Protein AF-A0A672FHV9-F1 (afdb_monomer_lite)

Organism: Salarias fasciatus (NCBI:txid181472)

Structure (mmCIF, N/CA/C/O backbone):
data_AF-A0A672FHV9-F1
#
_entry.id   A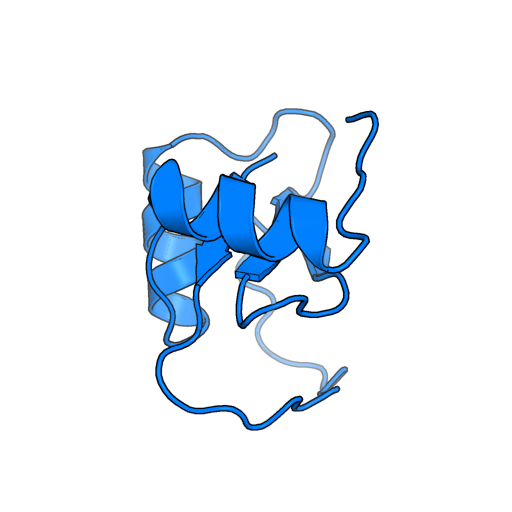F-A0A672FHV9-F1
#
loop_
_atom_site.group_PDB
_atom_site.id
_atom_site.type_symbol
_atom_site.label_atom_id
_atom_site.label_alt_id
_atom_site.label_comp_id
_atom_site.label_asym_id
_atom_site.label_entity_id
_atom_site.label_seq_id
_atom_site.pdbx_PDB_ins_code
_atom_site.Cartn_x
_atom_site.Cartn_y
_atom_site.Cartn_z
_atom_site.occupancy
_atom_site.B_iso_or_equiv
_atom_site.auth_seq_id
_atom_site.auth_comp_id
_atom_site.auth_asym_id
_atom_site.auth_atom_id
_atom_site.pdbx_PDB_model_num
ATOM 1 N N . MET A 1 1 ? -0.962 3.585 -8.649 1.00 74.56 1 MET A N 1
ATOM 2 C CA . MET A 1 1 ? -0.696 3.404 -7.206 1.00 74.56 1 MET A CA 1
ATOM 3 C C . MET A 1 1 ? -1.637 2.340 -6.684 1.00 74.56 1 MET A C 1
ATOM 5 O O . MET A 1 1 ? -2.696 2.183 -7.279 1.00 74.56 1 MET A O 1
ATOM 9 N N . TYR A 1 2 ? -1.261 1.612 -5.636 1.00 86.50 2 TYR A N 1
ATOM 10 C CA . TYR A 1 2 ? -2.149 0.633 -5.009 1.00 86.50 2 TYR A CA 1
ATOM 11 C C . TYR A 1 2 ? -1.938 0.614 -3.498 1.00 86.50 2 TYR A C 1
ATOM 13 O O . TYR A 1 2 ? -0.913 1.079 -2.995 1.00 86.50 2 TYR A O 1
ATOM 21 N N . PHE A 1 3 ? -2.922 0.075 -2.787 1.00 88.31 3 PHE A N 1
ATOM 22 C CA . PHE A 1 3 ? -2.924 -0.008 -1.337 1.00 88.31 3 PHE A CA 1
ATOM 23 C C . PHE A 1 3 ? -2.929 -1.468 -0.908 1.00 88.31 3 PHE A C 1
ATOM 25 O O . PHE A 1 3 ? -3.725 -2.267 -1.406 1.00 88.31 3 PHE A O 1
ATOM 32 N N . CYS A 1 4 ? -2.044 -1.803 0.021 1.00 88.50 4 CYS A N 1
ATOM 33 C CA . CYS A 1 4 ? -1.932 -3.143 0.570 1.00 88.50 4 CYS A CA 1
ATOM 34 C C . CYS A 1 4 ? -2.287 -3.125 2.061 1.00 88.50 4 CYS A C 1
ATOM 36 O O . CYS A 1 4 ? -1.913 -2.197 2.774 1.00 88.50 4 CYS A O 1
ATOM 38 N N . LEU A 1 5 ? -2.962 -4.162 2.546 1.00 87.94 5 LEU A N 1
ATOM 39 C CA . LEU A 1 5 ? -3.291 -4.389 3.948 1.00 87.94 5 LEU A CA 1
ATOM 40 C C . LEU A 1 5 ? -2.388 -5.475 4.545 1.00 87.94 5 LEU A C 1
ATOM 42 O O . LEU A 1 5 ? -2.303 -6.588 4.018 1.00 87.94 5 LEU A O 1
ATOM 46 N N . LYS A 1 6 ? -1.762 -5.185 5.689 1.00 82.00 6 LYS A N 1
ATOM 47 C CA . LYS A 1 6 ? -0.989 -6.160 6.465 1.00 82.00 6 LYS A CA 1
ATOM 48 C C . LYS A 1 6 ? -1.846 -6.783 7.573 1.00 82.00 6 LYS A C 1
ATOM 50 O O . LYS A 1 6 ? -2.259 -6.098 8.505 1.00 82.00 6 LYS A O 1
ATOM 55 N N . TYR A 1 7 ? -2.060 -8.097 7.506 1.00 65.38 7 TYR A N 1
ATOM 56 C CA . TYR A 1 7 ? -2.652 -8.874 8.597 1.00 65.38 7 TYR A CA 1
ATOM 57 C C . TYR A 1 7 ? -1.567 -9.125 9.656 1.00 65.38 7 TYR A C 1
ATOM 59 O O . TYR A 1 7 ? -0.642 -9.887 9.400 1.00 65.38 7 TYR A O 1
ATOM 67 N N . ASN A 1 8 ? -1.689 -8.504 10.832 1.00 53.19 8 ASN A N 1
ATOM 68 C CA . ASN A 1 8 ? -0.738 -8.470 11.963 1.00 53.19 8 ASN A CA 1
ATOM 69 C C . ASN A 1 8 ? 0.237 -7.278 11.962 1.00 53.19 8 ASN A C 1
ATOM 71 O O . ASN A 1 8 ? 1.193 -7.177 11.186 1.00 53.19 8 ASN A O 1
ATOM 75 N N . GLY A 1 9 ? -0.039 -6.363 12.895 1.00 53.00 9 GLY A N 1
ATOM 76 C CA . GLY A 1 9 ? 0.625 -5.082 13.096 1.00 53.00 9 GLY A CA 1
ATOM 77 C C . GLY A 1 9 ? 2.043 -5.194 13.642 1.00 53.00 9 GLY A C 1
ATOM 78 O O . GLY A 1 9 ? 2.284 -4.999 14.826 1.00 53.00 9 GLY A O 1
ATOM 79 N N . HIS A 1 10 ? 3.007 -5.390 12.749 1.00 43.12 10 HIS A N 1
ATOM 80 C CA . HIS A 1 10 ? 4.380 -4.979 13.011 1.00 43.12 10 HIS A CA 1
ATOM 81 C C . HIS A 1 10 ? 4.792 -3.986 11.922 1.00 43.12 10 HIS A C 1
ATOM 83 O O . HIS A 1 10 ? 4.993 -4.354 10.751 1.00 43.12 10 HIS A O 1
ATOM 89 N N . CYS A 1 11 ? 4.832 -2.708 12.318 1.00 45.25 11 CYS A N 1
ATOM 90 C CA . CYS A 1 11 ? 5.277 -1.570 11.519 1.00 45.25 11 CYS A C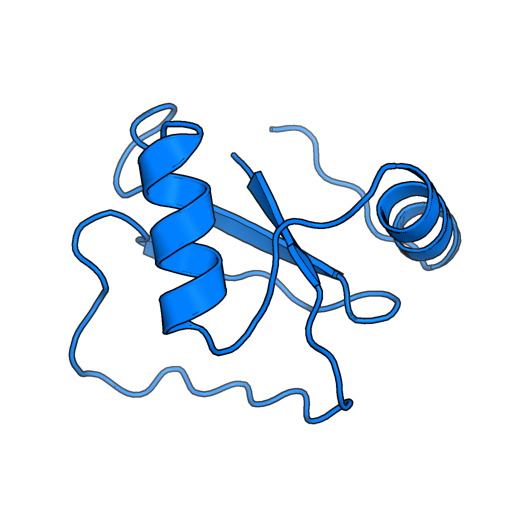A 1
ATOM 91 C C . CYS A 1 11 ? 6.793 -1.678 11.345 1.00 45.25 11 CYS A C 1
ATOM 93 O O . CYS A 1 11 ? 7.594 -1.038 12.018 1.00 45.25 11 CYS A O 1
ATOM 95 N N . LEU A 1 12 ? 7.191 -2.615 10.495 1.00 42.22 12 LEU A N 1
ATOM 96 C CA . LEU A 1 12 ? 8.581 -2.858 10.199 1.00 42.22 12 LEU A CA 1
ATOM 97 C C . LEU A 1 12 ? 9.006 -1.879 9.113 1.00 42.22 12 LEU A C 1
ATOM 99 O O . LEU A 1 12 ? 8.811 -2.118 7.915 1.00 42.22 12 LEU A O 1
ATOM 103 N N . MET A 1 13 ? 9.536 -0.753 9.588 1.00 42.38 13 MET A N 1
ATOM 104 C CA . MET A 1 13 ? 10.373 0.189 8.856 1.00 42.38 13 MET A CA 1
ATOM 105 C C . MET A 1 13 ? 11.691 -0.511 8.499 1.00 42.38 13 MET A C 1
ATOM 107 O O . MET A 1 13 ? 12.744 -0.233 9.061 1.00 42.38 13 MET A O 1
ATOM 111 N N . TYR A 1 14 ? 11.632 -1.488 7.603 1.00 44.00 14 TYR A N 1
ATOM 112 C CA . TYR A 1 14 ? 12.825 -2.103 7.046 1.00 44.00 14 TYR A CA 1
ATOM 113 C C . TYR A 1 14 ? 13.076 -1.493 5.673 1.00 44.00 14 TYR A C 1
ATOM 115 O O . TYR A 1 14 ? 12.721 -2.068 4.647 1.00 44.00 14 TYR A O 1
ATOM 123 N N . CYS A 1 15 ? 13.710 -0.321 5.661 1.00 41.94 15 CYS A N 1
ATOM 124 C CA . CYS A 1 15 ? 14.626 0.011 4.575 1.00 41.94 15 CYS A CA 1
ATOM 125 C C . CYS A 1 15 ? 15.850 -0.897 4.744 1.00 41.94 15 CYS A C 1
ATOM 127 O O . CYS A 1 15 ? 16.846 -0.493 5.337 1.00 41.94 15 CYS A O 1
ATOM 129 N N . ILE A 1 16 ? 15.750 -2.152 4.307 1.00 44.97 16 ILE A N 1
ATOM 130 C CA . ILE A 1 16 ? 16.903 -3.049 4.204 1.00 44.97 16 ILE A CA 1
ATOM 131 C C . ILE A 1 16 ? 17.114 -3.314 2.709 1.00 44.97 16 ILE A C 1
ATOM 133 O O . ILE A 1 16 ? 16.147 -3.625 2.008 1.00 44.97 16 ILE A O 1
ATOM 137 N N . PRO A 1 17 ? 18.341 -3.135 2.193 1.00 53.84 17 PRO A N 1
ATOM 138 C CA . PRO A 1 17 ? 18.648 -3.385 0.796 1.00 53.84 17 PRO A CA 1
ATOM 139 C C . PRO A 1 17 ? 18.537 -4.895 0.539 1.00 53.84 17 PRO A C 1
ATOM 141 O O . PRO A 1 17 ? 19.147 -5.658 1.276 1.00 53.84 17 PRO A O 1
ATOM 144 N N . PHE A 1 18 ? 17.808 -5.286 -0.514 1.00 37.53 18 PHE A N 1
ATOM 145 C CA . PHE A 1 18 ? 17.609 -6.634 -1.096 1.00 37.53 18 PHE A CA 1
ATOM 146 C C . PHE A 1 18 ? 16.247 -7.318 -0.868 1.00 37.53 18 PHE A C 1
ATOM 148 O O . PHE A 1 18 ? 15.786 -7.428 0.264 1.00 37.53 18 PHE A O 1
ATOM 155 N N . PRO A 1 19 ? 15.688 -7.958 -1.917 1.00 51.16 19 PRO A N 1
ATOM 156 C CA . PRO A 1 19 ? 15.661 -7.561 -3.324 1.00 51.16 19 PRO A CA 1
ATOM 157 C C . PRO A 1 19 ? 14.473 -6.609 -3.525 1.00 51.16 19 PRO A C 1
ATOM 159 O O . PRO A 1 19 ? 13.346 -6.950 -3.178 1.00 51.16 19 PRO A O 1
ATOM 162 N N . CYS A 1 20 ? 14.694 -5.409 -4.073 1.00 54.16 20 CYS A N 1
ATOM 163 C CA . CYS A 1 20 ? 13.566 -4.586 -4.513 1.00 54.16 20 CYS A CA 1
ATOM 164 C C . CYS A 1 20 ? 12.734 -5.432 -5.476 1.00 54.16 20 CYS A C 1
ATOM 166 O O . CYS A 1 20 ? 13.251 -5.870 -6.507 1.00 54.16 20 CYS A O 1
ATOM 168 N N . PHE A 1 21 ? 11.460 -5.664 -5.151 1.00 60.56 21 PHE A N 1
ATOM 169 C CA . PHE A 1 21 ? 10.521 -6.140 -6.151 1.00 60.56 21 PHE A CA 1
ATOM 170 C C . PHE A 1 21 ? 10.628 -5.145 -7.316 1.00 60.56 21 PHE A C 1
ATOM 172 O O . PHE A 1 21 ? 10.417 -3.952 -7.088 1.00 60.56 21 PHE A O 1
ATOM 179 N N . PRO A 1 22 ? 10.998 -5.572 -8.537 1.00 64.44 22 PRO A N 1
ATOM 180 C CA . PRO A 1 22 ? 11.443 -4.663 -9.599 1.00 64.44 22 PRO A CA 1
ATOM 181 C C . PRO A 1 22 ? 10.355 -3.684 -10.045 1.00 64.44 22 PRO A C 1
ATOM 183 O O . PRO A 1 22 ? 10.617 -2.796 -10.843 1.00 64.44 22 PRO A O 1
ATOM 186 N N . ALA A 1 23 ? 9.131 -3.859 -9.549 1.00 68.56 23 ALA A N 1
ATOM 187 C CA . ALA A 1 23 ? 8.004 -3.007 -9.836 1.00 68.56 23 ALA A CA 1
ATOM 188 C C . ALA A 1 23 ? 7.666 -2.001 -8.730 1.00 68.56 23 ALA A C 1
ATOM 190 O O . ALA A 1 23 ? 6.833 -1.166 -9.032 1.00 68.56 23 ALA A O 1
ATOM 191 N N . VAL A 1 24 ? 8.255 -2.026 -7.519 1.00 78.81 24 VAL A N 1
ATOM 192 C CA . VAL A 1 24 ? 7.925 -1.105 -6.400 1.00 78.81 24 VAL A CA 1
ATOM 193 C C . VAL A 1 24 ? 9.165 -0.352 -5.917 1.00 78.81 24 VAL A C 1
ATOM 195 O O . VAL A 1 24 ? 10.166 -0.969 -5.570 1.00 78.81 24 VAL A O 1
ATOM 198 N N . ASN A 1 25 ? 9.076 0.978 -5.850 1.00 77.44 25 ASN A N 1
ATOM 199 C CA . ASN A 1 25 ? 10.163 1.858 -5.392 1.00 77.44 25 ASN A CA 1
ATOM 200 C C . ASN A 1 25 ? 9.862 2.569 -4.069 1.00 77.44 25 ASN A C 1
ATOM 202 O O . ASN A 1 25 ? 10.780 3.063 -3.419 1.00 77.44 25 ASN A O 1
ATOM 206 N N . PHE A 1 26 ? 8.592 2.652 -3.670 1.00 79.25 26 PHE A N 1
ATOM 207 C CA . PHE A 1 26 ? 8.202 3.342 -2.446 1.00 79.25 26 PHE A CA 1
ATOM 208 C C . PHE A 1 26 ? 7.112 2.576 -1.708 1.00 79.25 26 PHE A C 1
ATOM 210 O O . PHE A 1 26 ? 6.148 2.093 -2.309 1.00 79.25 26 PHE A O 1
ATOM 217 N N . ARG A 1 27 ? 7.270 2.516 -0.386 1.00 82.19 27 ARG A N 1
ATOM 218 C CA . ARG A 1 27 ? 6.292 1.994 0.562 1.00 82.19 27 ARG A CA 1
ATOM 219 C C . ARG A 1 27 ? 6.071 3.051 1.641 1.00 82.19 27 ARG A C 1
ATOM 221 O O . ARG A 1 27 ? 7.011 3.412 2.342 1.00 82.19 27 ARG A O 1
ATOM 228 N N . GLY A 1 28 ? 4.841 3.540 1.751 1.00 79.12 28 GLY A N 1
ATOM 229 C CA . GLY A 1 28 ? 4.451 4.525 2.758 1.00 79.12 28 GLY A CA 1
ATOM 230 C C . GLY A 1 28 ? 4.212 3.920 4.144 1.00 79.12 28 GLY A C 1
ATOM 231 O O . GLY A 1 28 ? 4.274 2.702 4.337 1.00 79.12 28 GLY A O 1
ATOM 232 N N . CYS A 1 29 ? 3.895 4.791 5.104 1.00 81.81 29 CYS A N 1
ATOM 233 C CA . CYS A 1 29 ? 3.429 4.397 6.433 1.00 81.81 29 CYS A CA 1
ATOM 234 C C . CYS A 1 29 ? 2.129 3.586 6.353 1.00 81.81 29 CYS A C 1
ATOM 236 O O . CYS A 1 29 ? 1.356 3.713 5.399 1.00 81.81 29 CYS A O 1
ATOM 238 N N . SER A 1 30 ? 1.897 2.755 7.370 1.00 82.69 30 SER A N 1
ATOM 239 C CA . SER A 1 30 ? 0.643 2.021 7.520 1.00 82.69 30 SER A CA 1
ATOM 240 C C . SER A 1 30 ? -0.330 2.760 8.433 1.00 82.69 30 SER A C 1
ATOM 242 O O . SER A 1 30 ? 0.042 3.093 9.556 1.00 82.69 30 SER A O 1
ATOM 244 N N . PHE A 1 31 ? -1.574 2.903 7.993 1.00 85.12 31 PHE A N 1
ATOM 245 C CA . PHE A 1 31 ? -2.698 3.487 8.722 1.00 85.12 31 PHE A CA 1
ATOM 246 C C . PHE A 1 31 ? -3.818 2.447 8.772 1.00 85.12 31 PHE A C 1
ATOM 248 O O . PHE A 1 31 ? -4.157 1.873 7.738 1.00 85.12 31 PHE A O 1
ATOM 255 N N . ALA A 1 32 ? -4.323 2.105 9.961 1.00 86.50 32 ALA A N 1
ATOM 256 C CA . ALA A 1 32 ? -5.228 0.958 10.148 1.00 86.50 32 ALA A CA 1
ATOM 257 C C . ALA A 1 32 ? -4.742 -0.358 9.479 1.00 86.50 32 ALA A C 1
ATOM 259 O O . ALA A 1 32 ? -5.534 -1.185 9.032 1.00 86.50 32 ALA A O 1
ATOM 260 N N . GLY A 1 33 ? -3.421 -0.550 9.359 1.00 86.00 33 GLY A N 1
ATOM 261 C CA . GLY A 1 33 ? -2.817 -1.699 8.669 1.00 86.00 33 GLY A CA 1
ATOM 262 C C . GLY A 1 33 ? -2.753 -1.593 7.138 1.00 86.00 33 GLY A C 1
ATOM 263 O O . GLY A 1 33 ? -2.128 -2.452 6.514 1.00 86.00 33 GLY A O 1
ATOM 264 N N . VAL A 1 34 ? -3.324 -0.546 6.534 1.00 89.56 34 VAL A N 1
ATOM 265 C CA . VAL A 1 34 ? -3.235 -0.243 5.098 1.00 89.56 34 VAL A CA 1
ATOM 266 C C . VAL A 1 34 ? -2.036 0.652 4.826 1.00 89.56 34 VAL A C 1
ATOM 268 O O . VAL A 1 34 ? -1.828 1.648 5.507 1.00 89.56 34 VAL A O 1
ATOM 271 N N . PHE A 1 35 ? -1.241 0.324 3.817 1.00 88.00 35 PHE A N 1
ATOM 272 C CA . PHE A 1 35 ? -0.114 1.137 3.383 1.00 88.00 35 PHE A CA 1
ATOM 273 C C . PHE A 1 35 ? -0.123 1.327 1.871 1.00 88.00 35 PHE A C 1
ATOM 275 O O . PHE A 1 35 ? -0.604 0.493 1.103 1.00 88.00 35 PHE A O 1
ATOM 282 N N . HIS A 1 36 ? 0.434 2.454 1.451 1.00 87.25 36 HIS A N 1
ATOM 283 C CA . HIS A 1 36 ? 0.529 2.834 0.053 1.00 87.25 36 HIS A CA 1
ATOM 284 C C . HIS A 1 36 ? 1.806 2.275 -0.587 1.00 87.25 36 HIS A C 1
ATOM 286 O O . HIS A 1 36 ? 2.886 2.366 0.007 1.00 87.25 36 HIS A O 1
ATOM 292 N N . VAL A 1 37 ? 1.690 1.729 -1.801 1.00 86.62 37 VAL A N 1
ATOM 293 C CA . VAL A 1 37 ? 2.829 1.302 -2.624 1.00 86.62 37 VAL A CA 1
ATOM 294 C C . VAL A 1 37 ? 2.851 2.016 -3.971 1.00 86.62 37 VAL A C 1
ATOM 296 O O . VAL A 1 37 ? 1.840 2.126 -4.676 1.00 86.62 37 VAL A O 1
ATOM 299 N N . GLU A 1 38 ? 4.045 2.457 -4.363 1.00 84.69 38 GLU A N 1
ATOM 300 C CA . GLU A 1 38 ? 4.277 3.079 -5.663 1.00 84.69 38 GLU A CA 1
ATOM 301 C C . GLU A 1 38 ? 5.263 2.296 -6.504 1.00 84.69 38 GLU A C 1
ATOM 303 O O . GLU A 1 38 ? 6.286 1.805 -6.018 1.00 84.69 38 GLU A O 1
ATOM 308 N N . GLY A 1 39 ? 4.956 2.244 -7.800 1.00 83.88 39 GLY A N 1
ATOM 309 C CA . GLY A 1 39 ? 5.832 1.605 -8.757 1.00 83.88 39 GLY A CA 1
ATOM 310 C C . GLY A 1 39 ? 7.086 2.405 -9.091 1.00 83.88 39 GLY A C 1
ATOM 311 O O . GLY A 1 39 ? 7.226 3.556 -8.676 1.00 83.88 39 GLY A O 1
ATOM 312 N N . VAL A 1 40 ? 7.993 1.794 -9.858 1.00 80.88 40 VAL A N 1
ATOM 313 C CA . VAL A 1 40 ? 9.295 2.388 -10.212 1.00 80.88 40 VAL A CA 1
ATOM 314 C C . VAL A 1 40 ? 9.163 3.757 -10.873 1.00 80.88 40 VAL A C 1
ATOM 316 O O . VAL A 1 40 ? 9.889 4.689 -10.534 1.00 80.88 40 VAL A O 1
ATOM 319 N N . SER A 1 41 ? 8.207 3.880 -11.788 1.00 79.81 41 SER A N 1
ATOM 320 C CA . SER A 1 41 ? 7.798 5.136 -12.410 1.00 79.81 41 SER A CA 1
ATOM 321 C C . SER A 1 41 ? 6.302 5.387 -12.200 1.00 79.81 41 SER A C 1
ATOM 323 O O . SER A 1 41 ? 5.536 4.485 -11.833 1.00 79.81 41 SER A O 1
ATOM 325 N N . ARG A 1 42 ? 5.857 6.629 -12.432 1.00 72.56 42 ARG A N 1
ATOM 326 C CA . ARG A 1 42 ? 4.429 6.979 -12.366 1.00 72.56 42 ARG A CA 1
ATOM 327 C C . ARG A 1 42 ? 3.631 6.048 -13.288 1.00 72.56 42 ARG A C 1
ATOM 329 O O . ARG A 1 42 ? 3.972 5.907 -14.456 1.00 72.56 42 ARG A O 1
ATOM 336 N N . HIS A 1 43 ? 2.588 5.420 -12.743 1.00 69.75 43 HIS A N 1
ATOM 337 C CA . HIS A 1 43 ? 1.708 4.464 -13.440 1.00 69.75 43 HIS A CA 1
ATOM 338 C C . HIS A 1 43 ? 2.359 3.149 -13.920 1.00 69.75 43 HIS A C 1
ATOM 340 O O . HIS A 1 43 ? 1.736 2.412 -14.674 1.00 69.75 43 HIS A O 1
ATOM 346 N N . SER A 1 44 ? 3.569 2.805 -13.463 1.00 79.19 44 SER A N 1
ATOM 347 C CA . SER A 1 44 ? 4.207 1.515 -13.808 1.00 79.19 44 SER A CA 1
ATOM 348 C C . SER A 1 44 ? 3.609 0.298 -13.099 1.00 79.19 44 SER A C 1
ATOM 350 O O . SER A 1 44 ? 3.773 -0.828 -13.563 1.00 79.19 44 SER A O 1
ATOM 352 N N . LEU A 1 45 ? 2.921 0.508 -11.972 1.00 84.06 45 LEU A N 1
ATOM 353 C CA . LEU A 1 45 ? 2.241 -0.566 -11.254 1.00 84.06 45 LEU A CA 1
ATOM 354 C C . LEU A 1 45 ? 0.883 -0.813 -11.919 1.00 84.06 45 LEU A C 1
ATOM 356 O O . LEU A 1 45 ? 0.054 0.093 -11.951 1.00 84.06 45 LEU A O 1
ATOM 360 N N . SER A 1 46 ? 0.665 -2.022 -12.434 1.00 87.81 46 SER A N 1
ATOM 361 C CA . SER A 1 46 ? -0.643 -2.524 -12.872 1.00 87.81 46 SER A CA 1
ATOM 362 C C . SER A 1 46 ? -1.311 -3.334 -11.756 1.00 87.81 46 SER A C 1
ATOM 364 O O . SER A 1 46 ? -0.649 -3.708 -10.791 1.00 87.81 46 SER A O 1
ATOM 366 N N . PHE A 1 47 ? -2.600 -3.664 -11.888 1.00 88.38 47 PHE A N 1
ATOM 367 C CA . PHE A 1 47 ? -3.339 -4.418 -10.864 1.00 88.38 47 PHE A CA 1
ATOM 368 C C . PHE A 1 47 ? -2.690 -5.774 -10.541 1.00 88.38 47 PHE A C 1
ATOM 370 O O . PHE A 1 47 ? -2.506 -6.119 -9.378 1.00 88.38 47 PHE A O 1
ATOM 377 N N . SER A 1 48 ? -2.265 -6.515 -11.566 1.00 89.25 48 SER A N 1
ATOM 378 C CA . SER A 1 48 ? -1.603 -7.812 -11.390 1.00 89.25 48 SER A CA 1
ATOM 379 C C . SER A 1 48 ? -0.218 -7.687 -10.750 1.00 89.25 48 SER A C 1
ATOM 381 O O . SER A 1 48 ? 0.162 -8.523 -9.931 1.00 89.25 48 SER A O 1
ATOM 383 N N . LEU A 1 49 ? 0.538 -6.636 -11.085 1.00 87.88 49 LEU A N 1
ATOM 384 C CA . LEU A 1 49 ? 1.813 -6.329 -10.432 1.00 87.88 49 LEU A CA 1
ATOM 385 C C . LEU A 1 49 ? 1.614 -5.889 -8.983 1.00 87.88 49 LEU A C 1
ATOM 387 O O . LEU A 1 49 ? 2.396 -6.278 -8.124 1.00 87.88 49 LEU A O 1
ATOM 391 N N . ALA A 1 50 ? 0.566 -5.116 -8.711 1.00 88.06 50 ALA A N 1
ATOM 392 C CA . ALA A 1 50 ? 0.212 -4.662 -7.377 1.00 88.06 50 ALA A CA 1
ATOM 393 C C . ALA A 1 50 ? -0.181 -5.822 -6.467 1.00 88.06 50 ALA A C 1
ATOM 395 O O . ALA A 1 50 ? 0.291 -5.885 -5.338 1.00 88.06 50 ALA A O 1
ATOM 396 N N . GLN A 1 51 ? -0.975 -6.768 -6.973 1.00 89.94 51 GLN A N 1
A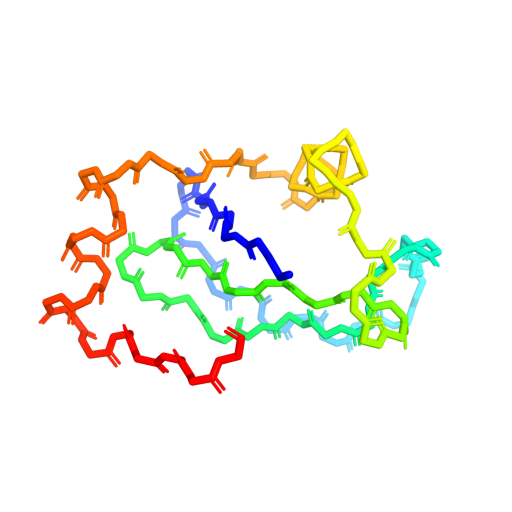TOM 397 C CA . GLN A 1 51 ? -1.332 -7.970 -6.228 1.00 89.94 51 GLN A CA 1
ATOM 398 C C . GLN A 1 51 ? -0.079 -8.763 -5.838 1.00 89.94 51 GLN A C 1
ATOM 400 O O . GLN A 1 51 ? 0.135 -9.025 -4.657 1.00 89.94 51 GLN A O 1
ATOM 405 N N . LYS A 1 52 ? 0.801 -9.046 -6.808 1.00 88.69 52 LYS A N 1
ATOM 406 C CA . LYS A 1 52 ? 2.076 -9.731 -6.547 1.00 88.69 52 LYS A CA 1
ATOM 407 C C . LYS A 1 52 ? 2.970 -8.949 -5.588 1.00 88.69 52 LYS A C 1
ATOM 409 O O . LYS A 1 52 ? 3.643 -9.547 -4.759 1.00 88.69 52 LYS A O 1
ATOM 414 N N . ALA A 1 53 ? 2.987 -7.622 -5.696 1.00 85.56 53 ALA A N 1
ATOM 415 C CA . ALA A 1 53 ? 3.760 -6.769 -4.805 1.00 85.56 53 ALA A CA 1
ATOM 416 C C . ALA A 1 53 ? 3.235 -6.829 -3.365 1.00 85.56 53 ALA A C 1
ATOM 418 O O . ALA A 1 53 ? 4.035 -6.967 -2.442 1.00 85.56 53 ALA A O 1
ATOM 419 N N . CYS A 1 54 ? 1.915 -6.772 -3.159 1.00 87.62 54 CYS A N 1
ATOM 420 C CA . CYS A 1 54 ? 1.331 -6.949 -1.833 1.00 87.62 54 CYS A CA 1
ATOM 421 C C . CYS A 1 54 ? 1.654 -8.350 -1.285 1.00 87.62 54 CYS A C 1
ATOM 423 O O . CYS A 1 54 ? 2.141 -8.453 -0.158 1.00 87.62 54 CYS A 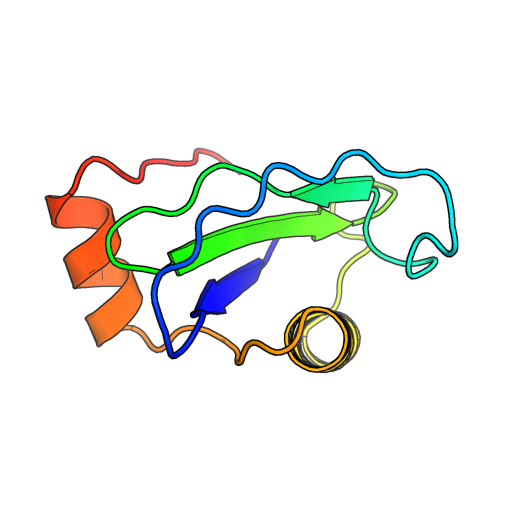O 1
ATOM 425 N N . GLU A 1 55 ? 1.464 -9.407 -2.082 1.00 87.31 55 GLU A N 1
ATOM 426 C CA . GLU A 1 55 ? 1.767 -10.795 -1.692 1.00 87.31 55 GLU A CA 1
ATOM 427 C C . GLU A 1 55 ? 3.237 -10.957 -1.286 1.00 87.31 55 GLU A C 1
ATOM 429 O O . GLU A 1 55 ? 3.540 -11.536 -0.244 1.00 87.31 55 GLU A O 1
ATOM 434 N N . TRP A 1 56 ? 4.153 -10.371 -2.060 1.00 84.12 56 TRP A N 1
ATOM 435 C CA . TRP A 1 56 ? 5.586 -10.383 -1.778 1.00 84.12 56 TRP A CA 1
ATOM 436 C C . TRP A 1 56 ? 5.941 -9.635 -0.484 1.00 84.12 56 TRP A C 1
ATOM 438 O O . TRP A 1 56 ? 6.821 -10.053 0.264 1.00 84.12 56 TRP A O 1
ATOM 448 N N . LEU A 1 57 ? 5.204 -8.566 -0.170 1.00 81.81 57 LEU A N 1
ATOM 449 C CA . LEU A 1 57 ? 5.286 -7.833 1.099 1.00 81.81 57 LEU A CA 1
ATOM 450 C C . LEU A 1 57 ? 4.527 -8.523 2.248 1.00 81.81 57 LEU A C 1
ATOM 452 O O . LEU A 1 57 ? 4.358 -7.929 3.319 1.00 81.81 57 LEU A O 1
ATOM 456 N N . ASN A 1 58 ? 4.076 -9.764 2.040 1.00 86.31 58 ASN A N 1
ATOM 457 C CA . ASN A 1 58 ? 3.311 -10.558 2.995 1.00 86.31 58 ASN A CA 1
ATOM 458 C C . ASN A 1 58 ? 2.016 -9.845 3.436 1.00 86.31 58 ASN A C 1
ATOM 460 O O . ASN A 1 58 ? 1.658 -9.802 4.617 1.00 86.31 58 ASN A O 1
ATOM 464 N N . SER A 1 59 ? 1.350 -9.234 2.459 1.00 87.81 59 SER A N 1
ATOM 465 C CA . SER A 1 59 ? 0.136 -8.425 2.577 1.00 87.81 59 SER A CA 1
ATOM 466 C C . SER A 1 59 ? -0.840 -8.761 1.441 1.00 87.81 59 SER A C 1
ATOM 468 O O . SER A 1 59 ? -0.486 -9.474 0.505 1.00 87.81 59 SER A O 1
ATOM 470 N N . ALA A 1 60 ? -2.071 -8.260 1.505 1.00 90.88 60 ALA A N 1
ATOM 471 C CA . ALA A 1 60 ? -3.056 -8.409 0.428 1.00 90.88 60 ALA A CA 1
ATOM 472 C C . ALA A 1 60 ? -3.493 -7.041 -0.097 1.00 90.88 60 ALA A C 1
ATOM 474 O O . ALA A 1 60 ? -3.273 -6.034 0.569 1.00 90.88 60 ALA A O 1
ATOM 475 N N . LEU A 1 61 ? -4.122 -6.984 -1.273 1.00 91.38 61 LEU A N 1
ATOM 476 C CA . LEU A 1 61 ? -4.772 -5.753 -1.731 1.00 91.38 61 LEU A CA 1
ATOM 477 C C . LEU A 1 61 ? -5.850 -5.330 -0.725 1.00 91.38 61 LEU A C 1
ATOM 479 O O . LEU A 1 61 ? -6.650 -6.156 -0.284 1.00 91.38 61 LEU A O 1
ATOM 483 N N . ALA A 1 62 ? -5.849 -4.050 -0.359 1.00 91.44 62 ALA A N 1
ATOM 484 C CA . ALA A 1 62 ? -6.832 -3.511 0.568 1.00 91.44 62 ALA A CA 1
ATOM 485 C C . ALA A 1 62 ? -8.229 -3.487 -0.069 1.00 91.44 62 ALA A C 1
ATOM 487 O O . ALA A 1 62 ? -8.395 -3.143 -1.241 1.00 91.44 62 ALA A O 1
ATOM 488 N N . THR A 1 63 ? -9.235 -3.833 0.728 1.00 92.56 63 THR A N 1
ATOM 489 C CA . THR A 1 63 ? -10.652 -3.694 0.366 1.00 92.56 63 THR A CA 1
ATOM 490 C C . THR A 1 63 ? -11.128 -2.247 0.546 1.00 92.56 63 THR A C 1
ATOM 492 O O . THR A 1 63 ? -10.500 -1.484 1.289 1.00 92.56 63 THR A O 1
ATOM 495 N N . PRO A 1 64 ? -12.237 -1.842 -0.100 1.00 91.44 64 PRO A N 1
ATOM 496 C CA . PRO A 1 64 ? -12.815 -0.509 0.078 1.00 91.44 64 PRO A CA 1
ATOM 497 C C . PRO A 1 64 ? -13.101 -0.160 1.545 1.00 91.44 64 PRO A C 1
ATOM 499 O O . PRO A 1 64 ? -12.834 0.957 1.979 1.00 91.44 64 PRO A O 1
ATOM 502 N N . GLU A 1 65 ? -13.573 -1.122 2.336 1.00 91.75 65 GLU A N 1
ATOM 503 C CA . GLU A 1 65 ? -13.888 -0.932 3.753 1.00 91.75 65 GLU A CA 1
ATOM 504 C C . GLU A 1 65 ? -12.621 -0.660 4.575 1.00 91.75 65 GLU A C 1
ATOM 506 O O . GLU A 1 65 ? -12.603 0.202 5.453 1.00 91.75 65 GLU A O 1
ATOM 511 N N . GLN A 1 66 ? -11.531 -1.360 4.256 1.00 91.44 66 GLN A N 1
ATOM 512 C CA . GLN A 1 66 ? -10.228 -1.149 4.889 1.00 91.44 66 GLN A CA 1
ATOM 513 C C . GLN A 1 66 ? -9.613 0.193 4.493 1.00 91.44 66 GLN A C 1
ATOM 515 O O . GLN A 1 66 ? -9.009 0.859 5.330 1.00 91.44 66 GLN A O 1
ATOM 520 N N . LEU A 1 67 ? -9.794 0.616 3.239 1.00 91.19 67 LEU A N 1
ATOM 521 C CA . LEU A 1 67 ? -9.383 1.942 2.783 1.00 91.19 67 LEU A CA 1
ATOM 522 C C . LEU A 1 67 ? -10.145 3.046 3.508 1.00 91.19 67 LEU A C 1
ATOM 524 O O . LEU A 1 67 ? -9.537 4.028 3.923 1.00 91.19 67 LEU A O 1
ATOM 528 N N . GLN A 1 68 ? -11.448 2.862 3.718 1.00 91.00 68 GLN A N 1
ATOM 529 C CA . GLN A 1 68 ? -12.255 3.808 4.478 1.00 91.00 68 GLN A CA 1
ATOM 530 C C . GLN A 1 68 ? -11.800 3.895 5.940 1.00 91.00 68 GLN A C 1
ATOM 532 O O . GLN A 1 68 ? -11.702 4.991 6.487 1.00 91.00 68 GLN A O 1
ATOM 537 N N . ALA A 1 69 ? -11.480 2.759 6.566 1.00 90.69 69 ALA A N 1
ATOM 538 C CA . ALA A 1 69 ? -10.923 2.739 7.916 1.00 90.69 69 ALA A CA 1
ATOM 539 C C . ALA A 1 69 ? -9.572 3.470 7.985 1.00 90.69 69 ALA A C 1
ATOM 541 O O . ALA A 1 69 ? -9.362 4.288 8.876 1.00 90.69 69 ALA A O 1
ATOM 542 N N . ALA A 1 70 ? -8.685 3.236 7.016 1.00 89.69 70 ALA A N 1
ATOM 543 C CA . ALA A 1 70 ? -7.397 3.917 6.941 1.00 89.69 70 ALA A CA 1
ATOM 544 C C . ALA A 1 70 ? -7.543 5.430 6.709 1.00 89.69 70 ALA A C 1
ATOM 546 O O . ALA A 1 70 ? -6.842 6.215 7.342 1.00 89.69 70 ALA A O 1
ATOM 547 N N . TYR A 1 71 ? -8.481 5.850 5.856 1.00 90.62 71 TYR A N 1
ATOM 548 C CA . TYR A 1 71 ? -8.803 7.260 5.628 1.00 90.62 71 TYR A CA 1
ATOM 549 C C . TYR A 1 71 ? -9.277 7.955 6.910 1.00 90.62 71 TYR A C 1
ATOM 551 O O . TYR A 1 71 ? -8.808 9.043 7.240 1.00 90.62 71 TYR A O 1
ATOM 559 N N . ASN A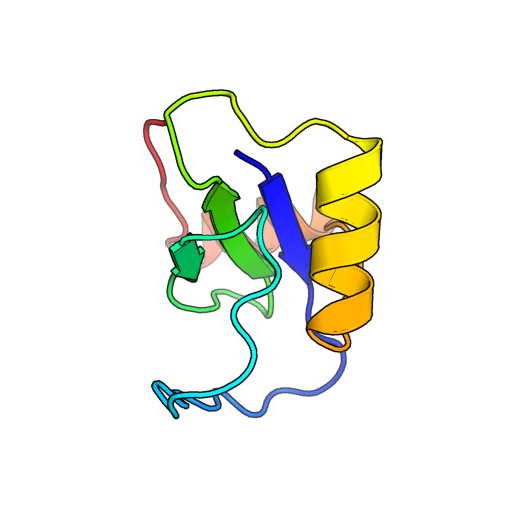 1 72 ? -10.146 7.295 7.682 1.00 92.69 72 ASN A N 1
ATOM 560 C CA . ASN A 1 72 ? -10.601 7.803 8.980 1.00 92.69 72 ASN A CA 1
ATOM 561 C C . ASN A 1 72 ? -9.446 7.936 9.993 1.00 92.69 72 ASN A C 1
ATOM 563 O O . ASN A 1 72 ? -9.504 8.771 10.890 1.00 92.69 72 ASN A O 1
ATOM 567 N N . GLU A 1 73 ? -8.388 7.142 9.822 1.00 85.75 73 GLU A N 1
ATOM 568 C CA . GLU A 1 73 ? -7.148 7.162 10.605 1.00 85.75 73 GLU A CA 1
ATOM 569 C C . GLU A 1 73 ? -6.071 8.083 10.004 1.00 85.75 73 GLU A C 1
ATOM 571 O O . GLU A 1 73 ? -4.888 7.911 10.286 1.00 85.75 73 GLU A O 1
ATOM 576 N N . THR A 1 74 ? -6.461 9.080 9.201 1.00 85.38 74 THR A N 1
ATOM 577 C CA . THR A 1 74 ? -5.598 10.109 8.572 1.00 85.38 74 THR A CA 1
ATOM 578 C C . THR A 1 74 ? -4.771 9.659 7.362 1.00 85.38 74 THR A C 1
ATOM 580 O O . THR A 1 74 ? -3.844 10.352 6.941 1.00 85.38 74 THR A O 1
ATOM 583 N N . MET A 1 75 ? -5.110 8.527 6.739 1.00 85.38 75 MET A N 1
ATOM 584 C CA . MET A 1 75 ? -4.480 8.127 5.480 1.00 85.38 75 MET A CA 1
ATOM 585 C C . MET A 1 75 ? -5.037 8.921 4.295 1.00 85.38 75 MET A C 1
ATOM 587 O 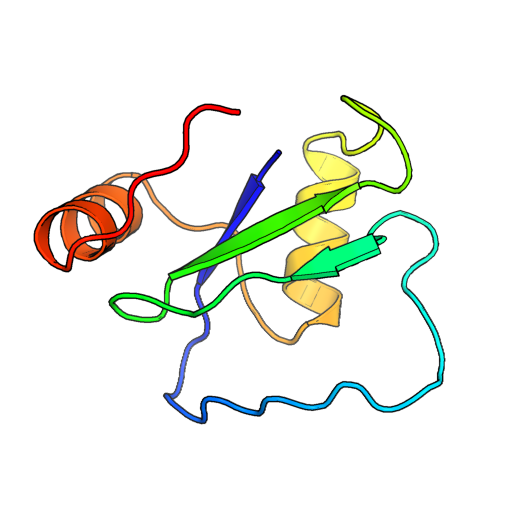O . MET A 1 75 ? -6.062 8.566 3.715 1.00 85.38 75 MET A O 1
ATOM 591 N N . GLU A 1 76 ? -4.317 9.959 3.881 1.00 85.94 76 GLU A N 1
ATOM 592 C CA . GLU A 1 76 ? -4.622 10.745 2.685 1.00 85.94 76 GLU A CA 1
ATOM 593 C C . GLU A 1 76 ? -3.468 10.701 1.674 1.00 85.94 76 GLU A C 1
ATOM 595 O O . GLU A 1 76 ? -2.294 10.856 2.012 1.00 85.94 76 GLU A O 1
ATOM 600 N N . THR A 1 77 ? -3.791 10.461 0.401 1.00 82.81 77 THR A N 1
ATOM 601 C CA . THR A 1 77 ? -2.816 10.468 -0.699 1.00 82.81 77 THR A CA 1
ATOM 602 C C . THR A 1 77 ? -3.435 11.120 -1.932 1.00 82.81 77 THR A C 1
ATOM 604 O O . THR A 1 77 ? -4.547 10.764 -2.311 1.00 82.81 77 THR A O 1
ATOM 607 N N . CYS A 1 78 ? -2.716 12.029 -2.591 1.00 80.50 78 CYS A N 1
ATOM 608 C CA . CYS A 1 78 ? -3.179 12.747 -3.788 1.00 80.50 78 CYS A CA 1
ATOM 609 C C . CYS A 1 78 ? -2.431 12.262 -5.044 1.00 80.50 78 CYS A C 1
ATOM 611 O O . CYS A 1 78 ? -1.703 13.024 -5.683 1.00 80.50 78 CYS A O 1
ATOM 613 N N . ARG A 1 79 ? -2.499 10.959 -5.330 1.00 71.81 79 ARG A N 1
ATOM 614 C CA . ARG A 1 79 ? -1.674 10.307 -6.359 1.00 71.81 79 ARG A CA 1
ATOM 615 C C . ARG A 1 79 ? -2.466 9.380 -7.263 1.00 71.81 79 ARG A C 1
ATOM 617 O O . ARG A 1 79 ? -3.671 9.213 -7.006 1.00 71.81 79 ARG A O 1
#

Sequence (79 aa):
MYFCLKYNGHCLMYCIPFPCFPAVNFRGCSFAGVFHVEGVSRHSLSFSLAQKACEWLNSALATPEQLQAAYNETMETCR

Foldseek 3Di:
DFKWAADDDDQPPPPDCDDPLQFWDDWAGAALRIIDTHGPDVPSQDPVNVQVVNVVVVTGGDDPVSVVNRVVRVDDDDD

pLDDT: mean 78.02, std 15.51, range [37.53, 92.69]

InterPro domains:
  IPR000538 Link domain [PF00193] (33-79)
  IPR000538 Link domain [PS50963] (33-79)
  IPR016186 C-type lectin-like/link domain superfamily [G3DSA:3.10.100.10] (33-79)
  IPR016187 C-type lectin fold [SSF56436] (29-79)
  IPR043210 CD44 antigen-like [PTHR10225] (26-79)

Radius of gyration: 11.8 Å; chains: 1; bounding box: 32×24×27 Å

Secondary structure (DSSP, 8-state):
-EEEE-SS---------SPPPTTEEEEEEEETTEEEEEESSTT---HHHHHHHHHHTT-EEPPHHHHHHHHHTT-----